Protein AF-A0A944NEJ9-F1 (afdb_monomer)

Foldseek 3Di:
DQWDAFPPVLLVQLVVLLVLLVCLVVDVVCVVCNVVSNVVSVVSRRCRRHDPHD

Secondary structure (DSSP, 8-state):
--PPPPPHHHHHHHHHHHHHHHHTTT-HHHHTTHHHHHHHHHHHHHHHHHSTT-

Structure (mmCIF, N/CA/C/O backbone):
data_AF-A0A944NEJ9-F1
#
_entry.id   AF-A0A944NEJ9-F1
#
loop_
_atom_site.group_PDB
_atom_site.id
_atom_site.type_symbol
_atom_site.label_atom_id
_atom_site.label_alt_id
_atom_site.label_comp_id
_atom_site.label_asym_id
_atom_site.label_entity_id
_atom_site.label_seq_id
_atom_site.pdbx_PDB_ins_code
_atom_site.Cartn_x
_atom_site.Cartn_y
_atom_site.Cartn_z
_atom_site.occupancy
_atom_site.B_iso_or_equiv
_atom_site.auth_seq_id
_atom_site.auth_comp_id
_atom_site.auth_asym_id
_atom_site.auth_atom_id
_atom_site.pdbx_PDB_model_num
ATOM 1 N N . MET A 1 1 ? -9.255 14.659 16.259 1.00 52.56 1 MET A N 1
ATOM 2 C CA . MET A 1 1 ? -9.732 13.816 15.135 1.00 52.56 1 MET A CA 1
ATOM 3 C C . MET A 1 1 ? -10.100 12.440 15.680 1.00 52.56 1 MET A C 1
ATOM 5 O O . MET A 1 1 ? -9.281 11.859 16.375 1.00 52.56 1 MET A O 1
ATOM 9 N N . ARG A 1 2 ? -11.319 11.934 15.437 1.00 66.06 2 ARG A N 1
ATOM 10 C CA . ARG A 1 2 ? -11.773 10.604 15.911 1.00 66.06 2 ARG A CA 1
ATOM 11 C C . ARG A 1 2 ? -11.313 9.484 14.957 1.00 66.06 2 ARG A C 1
ATOM 13 O O . ARG A 1 2 ? -12.136 8.701 14.498 1.00 66.06 2 ARG A O 1
ATOM 20 N N . LEU A 1 3 ? -10.024 9.458 14.615 1.00 71.06 3 LEU A N 1
ATOM 21 C CA . LEU A 1 3 ? -9.448 8.398 13.783 1.00 7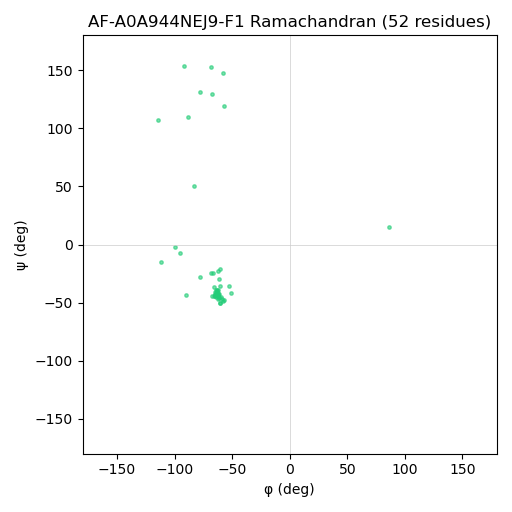1.06 3 LEU A CA 1
ATOM 22 C C . LEU A 1 3 ? -9.231 7.159 14.653 1.00 71.06 3 LEU A C 1
ATOM 24 O O . LEU A 1 3 ? -8.727 7.261 15.772 1.00 71.06 3 LEU A O 1
ATOM 28 N N . SER A 1 4 ? -9.680 6.011 14.163 1.00 77.69 4 SER A N 1
ATOM 29 C CA . SER A 1 4 ? -9.515 4.725 14.840 1.00 77.69 4 SER A CA 1
ATOM 30 C C . SER A 1 4 ? -8.230 4.064 14.356 1.00 77.69 4 SER A C 1
ATOM 32 O O . SER A 1 4 ? -7.778 4.333 13.247 1.00 77.69 4 SER A O 1
ATOM 34 N N . ALA A 1 5 ? -7.626 3.211 15.183 1.00 81.62 5 ALA A N 1
ATOM 35 C CA . ALA A 1 5 ? -6.500 2.413 14.719 1.00 81.62 5 ALA A CA 1
ATOM 36 C C . ALA A 1 5 ? -7.001 1.398 13.670 1.00 81.62 5 ALA A C 1
ATOM 38 O O . ALA A 1 5 ? -7.972 0.685 13.957 1.00 81.62 5 ALA A O 1
ATOM 39 N N . PRO A 1 6 ? -6.359 1.313 12.493 1.00 83.44 6 PRO A N 1
ATOM 40 C CA . PRO A 1 6 ? -6.696 0.318 11.487 1.00 83.44 6 PRO A CA 1
ATOM 41 C C . PRO A 1 6 ? -6.314 -1.070 12.008 1.00 83.44 6 PRO A C 1
ATOM 43 O O . PRO A 1 6 ? -5.382 -1.218 12.811 1.00 83.44 6 PRO A O 1
ATOM 46 N N . LYS A 1 7 ? -6.993 -2.122 11.547 1.00 86.56 7 LYS A N 1
ATOM 47 C CA . LYS A 1 7 ? -6.563 -3.494 11.844 1.00 86.56 7 LYS A CA 1
ATOM 48 C C . LYS A 1 7 ? -5.134 -3.716 11.352 1.00 86.56 7 LYS A C 1
ATOM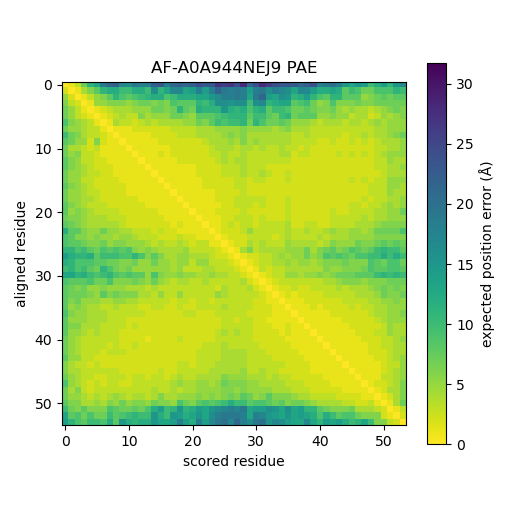 50 O O . LYS A 1 7 ? -4.731 -3.217 10.302 1.00 86.56 7 LYS A O 1
ATOM 55 N N . LYS A 1 8 ? -4.385 -4.560 12.074 1.00 87.56 8 LYS A N 1
ATOM 56 C CA . LYS A 1 8 ? -3.019 -4.956 11.682 1.00 87.56 8 LYS A CA 1
ATOM 57 C C . LYS A 1 8 ? -2.959 -5.452 10.234 1.00 87.56 8 LYS A C 1
ATOM 59 O O . LYS A 1 8 ? -2.037 -5.082 9.520 1.00 87.56 8 LYS A O 1
ATOM 64 N N . ALA A 1 9 ? -3.945 -6.243 9.804 1.00 88.62 9 ALA A N 1
ATOM 65 C CA . ALA A 1 9 ? -4.026 -6.733 8.429 1.00 88.62 9 ALA A CA 1
ATOM 66 C C . ALA A 1 9 ? -4.128 -5.580 7.416 1.00 88.62 9 ALA A C 1
ATOM 68 O O . ALA A 1 9 ? -3.319 -5.502 6.501 1.00 88.62 9 ALA A O 1
ATOM 69 N N . THR A 1 10 ? -5.052 -4.644 7.626 1.00 91.19 10 THR A N 1
ATOM 70 C CA . THR A 1 10 ? -5.292 -3.485 6.750 1.00 91.19 10 THR A CA 1
ATOM 71 C C . THR A 1 10 ? -4.090 -2.553 6.675 1.00 91.19 10 THR A C 1
ATOM 73 O O . THR A 1 10 ? -3.722 -2.105 5.590 1.00 91.19 10 THR A O 1
ATOM 76 N N . PHE A 1 11 ? -3.416 -2.328 7.804 1.00 90.38 11 PHE A N 1
ATOM 77 C CA . PHE A 1 11 ? -2.159 -1.585 7.832 1.00 90.38 11 PHE A CA 1
ATOM 78 C C . PHE A 1 11 ? -1.080 -2.268 6.981 1.00 90.38 11 PHE A C 1
ATOM 80 O O . PHE A 1 11 ? -0.482 -1.630 6.119 1.00 90.38 11 PHE A O 1
ATOM 87 N N . TRP A 1 12 ? -0.863 -3.571 7.172 1.00 93.25 12 TRP A N 1
ATOM 88 C CA . TRP A 1 12 ? 0.148 -4.309 6.413 1.00 93.25 12 TRP A CA 1
ATOM 89 C C . TRP A 1 12 ? -0.179 -4.410 4.921 1.00 93.25 12 TRP A C 1
ATOM 91 O O . TRP A 1 12 ? 0.727 -4.280 4.104 1.00 93.25 12 TRP A O 1
ATOM 101 N N . VAL A 1 13 ? -1.451 -4.566 4.545 1.00 93.50 13 VAL A N 1
ATOM 102 C CA . VAL A 1 13 ? -1.882 -4.545 3.137 1.00 93.50 13 VAL A CA 1
ATOM 103 C C . VAL A 1 13 ? -1.570 -3.193 2.494 1.00 93.50 13 VAL A C 1
ATOM 105 O O . VAL A 1 13 ? -0.992 -3.156 1.408 1.00 93.50 13 VAL A O 1
ATOM 108 N N . ALA A 1 14 ? -1.889 -2.086 3.171 1.00 93.75 14 ALA A N 1
ATOM 109 C CA . ALA A 1 14 ? -1.565 -0.748 2.680 1.00 93.75 14 ALA A CA 1
ATOM 110 C C . ALA A 1 14 ? -0.049 -0.546 2.526 1.00 93.75 14 ALA A C 1
ATOM 112 O O . ALA A 1 14 ? 0.404 -0.028 1.506 1.00 93.75 14 ALA A O 1
ATOM 113 N N . VAL A 1 15 ? 0.747 -1.009 3.495 1.00 94.44 15 VAL A N 1
ATOM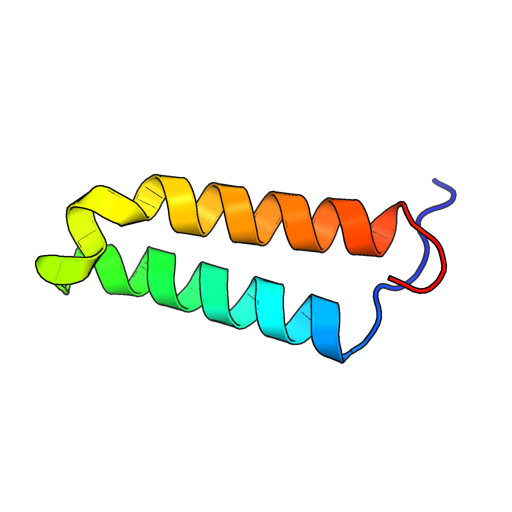 114 C CA . VAL A 1 15 ? 2.215 -0.936 3.431 1.00 94.44 15 VAL A CA 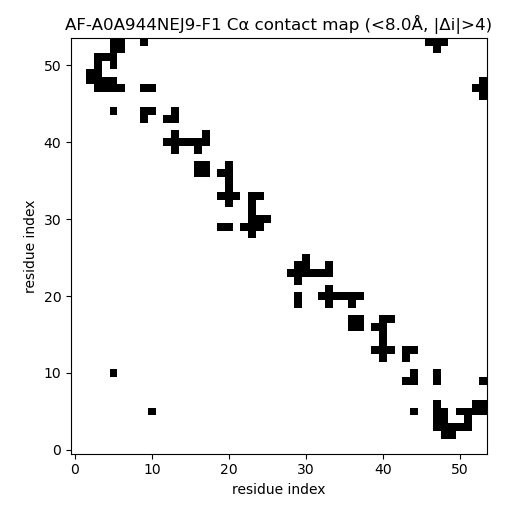1
ATOM 115 C C . VAL A 1 15 ? 2.760 -1.735 2.247 1.00 94.44 15 VAL A C 1
ATOM 117 O O . VAL A 1 15 ? 3.575 -1.212 1.493 1.00 94.44 15 VAL A O 1
ATOM 120 N N . VAL A 1 16 ? 2.299 -2.969 2.034 1.00 95.44 16 VAL A N 1
ATOM 121 C CA . VAL A 1 16 ? 2.759 -3.804 0.912 1.00 95.44 16 VAL A CA 1
ATOM 122 C C . VAL A 1 16 ? 2.395 -3.175 -0.433 1.00 95.44 16 VAL A C 1
ATOM 124 O O . VAL A 1 16 ? 3.241 -3.118 -1.320 1.00 95.44 16 VAL A O 1
ATOM 127 N N . LEU A 1 17 ? 1.177 -2.648 -0.584 1.00 94.69 17 LEU A N 1
ATOM 128 C CA . LEU A 1 17 ? 0.764 -1.950 -1.807 1.00 94.69 17 LEU A CA 1
ATOM 129 C C . LEU A 1 17 ? 1.607 -0.700 -2.073 1.00 94.69 17 LEU A C 1
ATOM 131 O O . LEU A 1 17 ? 1.981 -0.443 -3.217 1.00 94.69 17 LEU A O 1
ATOM 135 N N . PHE A 1 18 ? 1.956 0.045 -1.025 1.00 94.75 18 PHE A N 1
ATOM 136 C CA . PHE A 1 18 ? 2.844 1.196 -1.148 1.00 94.75 18 PHE A CA 1
ATOM 137 C C . PHE A 1 18 ? 4.255 0.777 -1.575 1.00 94.75 18 PHE A C 1
ATOM 139 O O . PHE A 1 18 ? 4.830 1.375 -2.480 1.00 94.75 18 PHE A O 1
ATOM 146 N N . VAL A 1 19 ? 4.797 -0.294 -0.990 1.00 94.81 19 VAL A N 1
ATOM 147 C CA . VAL A 1 19 ? 6.102 -0.842 -1.388 1.00 94.81 19 VAL A CA 1
ATOM 148 C C . VAL A 1 19 ? 6.077 -1.328 -2.840 1.00 94.81 19 VAL A C 1
ATOM 150 O O . VAL A 1 19 ? 7.011 -1.042 -3.581 1.00 94.81 19 VAL A O 1
ATOM 153 N N . LEU A 1 20 ? 5.008 -1.996 -3.283 1.00 92.94 20 LEU A N 1
ATOM 154 C CA . LEU A 1 20 ? 4.847 -2.423 -4.679 1.00 92.94 20 LEU A CA 1
ATOM 155 C C . LEU A 1 20 ? 4.769 -1.233 -5.642 1.00 92.94 20 LEU A C 1
ATOM 157 O O . LEU A 1 20 ? 5.378 -1.274 -6.706 1.00 92.94 20 LEU A O 1
ATOM 161 N N . SER A 1 21 ? 4.081 -0.156 -5.254 1.00 93.19 21 SER A N 1
ATOM 162 C CA . SER A 1 21 ? 4.090 1.099 -6.010 1.00 93.19 21 SER A CA 1
ATOM 163 C C . SER A 1 21 ? 5.507 1.656 -6.142 1.00 93.19 21 SER A C 1
ATOM 165 O O . SER A 1 21 ? 5.944 1.972 -7.240 1.00 93.19 21 SER A O 1
ATOM 167 N N . VAL A 1 22 ? 6.275 1.711 -5.056 1.00 93.06 22 VAL A N 1
ATOM 168 C CA . VAL A 1 22 ? 7.662 2.192 -5.108 1.00 93.06 22 VAL A CA 1
ATOM 169 C C . VAL A 1 22 ? 8.524 1.278 -5.987 1.00 93.06 22 VAL A C 1
ATOM 171 O O . VAL A 1 22 ? 9.266 1.761 -6.833 1.00 93.06 22 VAL A O 1
ATOM 174 N N . LEU A 1 23 ? 8.379 -0.042 -5.888 1.00 92.06 23 LEU A N 1
ATOM 175 C CA . LEU A 1 23 ? 9.103 -0.980 -6.754 1.00 92.06 23 LEU A CA 1
ATOM 176 C C . LEU A 1 23 ? 8.762 -0.820 -8.246 1.00 92.06 23 LEU A C 1
ATOM 178 O O . LEU A 1 23 ? 9.592 -1.153 -9.093 1.00 92.06 23 LEU A O 1
ATOM 182 N N . GLY A 1 24 ? 7.598 -0.256 -8.578 1.00 89.00 24 GLY A N 1
ATOM 183 C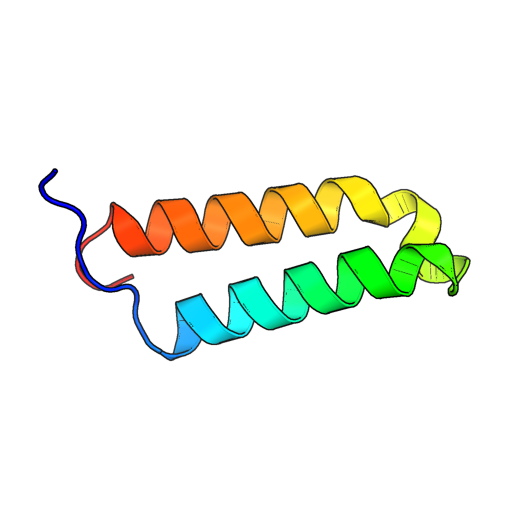 CA . GLY A 1 24 ? 7.206 0.052 -9.954 1.00 89.00 24 GLY A CA 1
ATOM 184 C C . GLY A 1 24 ? 8.122 1.030 -10.686 1.00 89.00 24 GLY A C 1
ATOM 185 O O . GLY A 1 24 ? 8.198 0.958 -11.909 1.00 89.00 24 GLY A O 1
ATOM 186 N N . PHE A 1 25 ? 8.914 1.836 -9.970 1.00 88.44 25 PHE A N 1
ATOM 187 C CA . PHE A 1 25 ? 9.923 2.698 -10.597 1.00 88.44 25 PHE A CA 1
ATOM 188 C C . PHE A 1 25 ? 11.084 1.909 -11.228 1.00 88.44 25 PHE A C 1
ATOM 190 O O . PHE A 1 25 ? 11.744 2.410 -12.136 1.00 88.44 25 PHE A O 1
ATOM 197 N N . TRP A 1 26 ? 11.345 0.686 -10.755 1.00 91.62 26 TRP A N 1
ATOM 198 C CA . TRP A 1 26 ? 12.447 -0.164 -11.229 1.00 91.62 26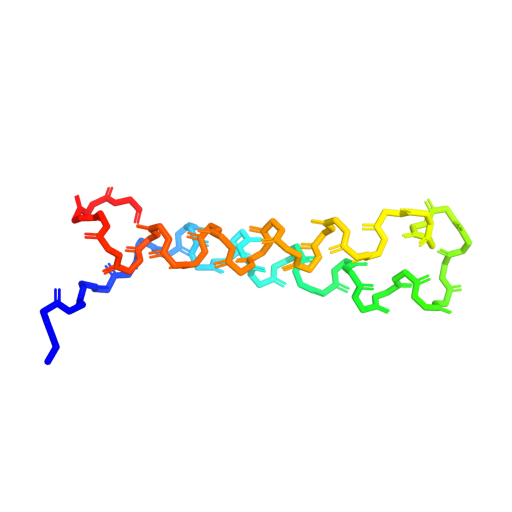 TRP A CA 1
ATOM 199 C C . TRP A 1 26 ? 11.971 -1.407 -11.981 1.00 91.62 26 TRP A C 1
ATOM 201 O O . TRP A 1 26 ? 12.763 -2.052 -12.667 1.00 91.62 26 TRP A O 1
ATOM 211 N N . VAL A 1 27 ? 10.687 -1.754 -11.868 1.00 91.62 27 VAL A N 1
ATOM 212 C CA . VAL A 1 27 ? 10.098 -2.936 -12.498 1.00 91.62 27 VAL A CA 1
ATOM 213 C C . VAL A 1 27 ? 9.074 -2.498 -13.539 1.00 91.62 27 VAL A C 1
ATOM 215 O O . VAL A 1 27 ? 7.965 -2.101 -13.192 1.00 91.62 27 VAL A O 1
ATOM 218 N N . ALA A 1 28 ? 9.420 -2.645 -14.823 1.00 86.75 28 ALA A N 1
ATOM 219 C CA . ALA A 1 28 ? 8.586 -2.213 -15.951 1.00 86.75 28 ALA A CA 1
ATOM 220 C C . ALA A 1 28 ? 7.145 -2.758 -15.901 1.00 86.75 28 ALA A C 1
ATOM 222 O O . ALA A 1 28 ? 6.208 -2.042 -16.228 1.00 86.75 28 ALA A O 1
ATOM 223 N N . PHE A 1 29 ? 6.955 -3.990 -15.416 1.00 85.75 29 PHE A N 1
ATOM 224 C CA . PHE A 1 29 ? 5.629 -4.598 -15.247 1.00 85.75 29 PHE A CA 1
ATOM 225 C C . PHE A 1 29 ? 4.715 -3.835 -14.269 1.00 85.75 29 PHE A C 1
ATOM 227 O O . PHE A 1 29 ? 3.497 -3.854 -14.417 1.00 85.75 29 PHE A O 1
ATOM 234 N N . LEU A 1 30 ? 5.285 -3.165 -13.265 1.00 83.06 30 LEU A N 1
ATOM 235 C CA . LEU A 1 30 ? 4.535 -2.393 -12.273 1.00 83.06 30 LEU A CA 1
ATOM 236 C C . LEU A 1 30 ? 4.428 -0.901 -12.631 1.00 83.06 30 LEU A C 1
ATOM 238 O O . LEU A 1 30 ? 3.681 -0.187 -11.963 1.00 83.06 30 LEU A O 1
ATOM 242 N N . GLY A 1 31 ? 5.125 -0.433 -13.673 1.00 84.88 31 GLY A N 1
ATOM 243 C CA . GLY A 1 31 ? 5.175 0.982 -14.060 1.00 84.88 31 GLY A CA 1
ATOM 244 C C . GLY A 1 31 ? 3.800 1.569 -14.396 1.00 84.88 31 GLY A C 1
ATOM 245 O O . GLY A 1 31 ? 3.430 2.617 -13.869 1.00 84.88 31 GLY A O 1
ATOM 246 N N . ASP A 1 32 ? 2.987 0.847 -15.172 1.00 89.12 32 ASP A N 1
ATOM 247 C CA . ASP A 1 32 ? 1.634 1.292 -15.552 1.00 89.12 32 ASP A CA 1
ATOM 248 C C . ASP A 1 32 ? 0.666 1.353 -14.356 1.00 89.12 32 ASP A C 1
ATOM 250 O O . ASP A 1 32 ? -0.304 2.117 -14.340 1.00 89.12 32 ASP A O 1
ATOM 254 N N . TYR A 1 33 ? 0.942 0.567 -13.315 1.00 89.81 33 TYR A N 1
ATOM 255 C CA . TYR A 1 33 ? 0.111 0.462 -12.115 1.00 89.81 33 TYR A CA 1
ATOM 256 C C . TYR A 1 33 ? 0.641 1.288 -10.947 1.00 89.81 33 TYR A C 1
ATOM 258 O O . TYR A 1 33 ? 0.009 1.333 -9.893 1.00 89.81 33 TYR A O 1
ATOM 266 N N . GLN A 1 34 ? 1.778 1.960 -11.113 1.00 88.31 34 GLN A N 1
ATOM 267 C CA . GLN A 1 34 ? 2.515 2.588 -10.027 1.00 88.31 34 GLN A CA 1
ATOM 268 C C . GLN A 1 34 ? 1.667 3.609 -9.259 1.00 88.31 34 GLN A C 1
ATOM 270 O O . GLN A 1 34 ? 1.567 3.554 -8.031 1.00 88.31 34 GLN A O 1
ATOM 275 N N . LEU A 1 35 ? 0.999 4.503 -9.992 1.00 89.81 35 LEU A N 1
ATOM 276 C CA . LEU A 1 35 ? 0.094 5.501 -9.421 1.00 89.81 35 LEU A CA 1
ATOM 277 C C . LEU A 1 35 ? -1.124 4.842 -8.769 1.00 89.81 35 LEU A C 1
ATOM 279 O O . LEU A 1 35 ? -1.484 5.182 -7.646 1.00 89.81 35 LEU A O 1
ATOM 283 N N . TRP A 1 36 ? -1.725 3.855 -9.432 1.00 91.50 36 TRP A N 1
ATOM 284 C CA . TRP A 1 36 ? -2.908 3.155 -8.930 1.00 91.50 36 TRP A CA 1
ATOM 285 C C . TRP A 1 36 ? -2.635 2.381 -7.637 1.00 91.50 36 TRP A C 1
ATOM 287 O O . TRP A 1 36 ? -3.454 2.415 -6.722 1.00 91.50 36 TRP A O 1
ATOM 297 N N . LEU A 1 37 ? -1.465 1.752 -7.520 1.00 91.81 37 LEU A N 1
ATOM 298 C CA . LEU A 1 37 ? -1.010 1.066 -6.309 1.00 91.81 37 LEU A CA 1
ATOM 299 C C . LEU A 1 37 ? -0.805 2.046 -5.146 1.00 91.81 37 LEU A C 1
ATOM 301 O O . LEU A 1 37 ? -1.220 1.751 -4.025 1.00 91.81 37 LEU A O 1
ATOM 305 N N . ALA A 1 38 ? -0.238 3.231 -5.406 1.00 92.06 38 ALA A N 1
ATOM 306 C CA . ALA A 1 38 ? -0.093 4.279 -4.393 1.00 92.06 38 ALA A CA 1
ATOM 307 C C . ALA A 1 38 ? -1.457 4.796 -3.912 1.00 92.06 38 ALA A C 1
ATOM 309 O O . ALA A 1 38 ? -1.687 4.914 -2.706 1.00 92.06 38 ALA A O 1
ATOM 310 N N . TYR A 1 39 ? -2.383 5.059 -4.841 1.00 95.00 39 TYR A N 1
ATOM 311 C CA . TYR A 1 39 ? -3.742 5.476 -4.497 1.00 95.0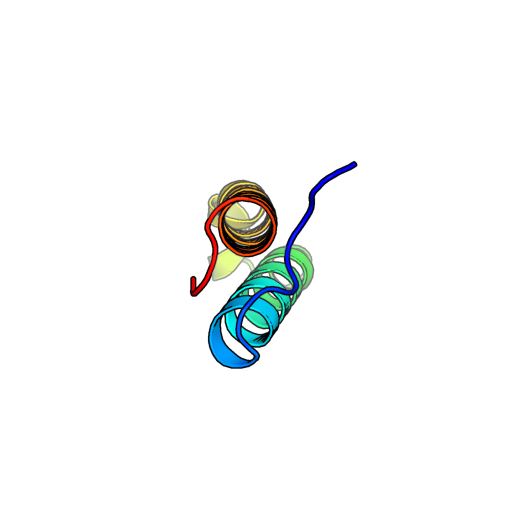0 39 TYR A CA 1
ATOM 312 C C . TYR A 1 39 ? -4.480 4.395 -3.706 1.00 95.00 39 TYR A C 1
ATOM 314 O O . TYR A 1 39 ? -5.091 4.704 -2.686 1.00 95.00 39 TYR A O 1
ATOM 322 N N . ALA A 1 40 ? -4.386 3.128 -4.115 1.00 93.75 40 ALA A N 1
ATOM 323 C CA . ALA A 1 40 ? -5.001 2.014 -3.400 1.00 93.75 40 ALA A CA 1
ATOM 324 C C . ALA A 1 40 ? -4.441 1.868 -1.976 1.00 93.75 40 ALA A C 1
ATOM 326 O O . ALA A 1 40 ? -5.217 1.747 -1.029 1.00 93.75 40 ALA A O 1
ATOM 327 N N . ALA A 1 41 ? -3.118 1.951 -1.803 1.00 93.88 41 ALA A N 1
ATOM 328 C CA . ALA A 1 41 ? -2.476 1.922 -0.489 1.00 93.88 41 ALA A CA 1
ATOM 329 C C . ALA A 1 41 ? -3.009 3.030 0.430 1.00 93.88 41 ALA A C 1
ATOM 331 O O . ALA A 1 41 ? -3.392 2.773 1.575 1.00 93.88 41 ALA A O 1
ATOM 332 N N . PHE A 1 42 ? -3.084 4.258 -0.088 1.00 93.44 42 PHE A N 1
ATOM 333 C CA . PHE A 1 42 ? -3.578 5.401 0.670 1.00 93.44 42 PHE A CA 1
ATOM 334 C C . PHE A 1 42 ? -5.064 5.269 1.016 1.00 93.44 42 PHE A C 1
ATOM 336 O O . PHE A 1 42 ? -5.450 5.497 2.162 1.00 93.44 42 PHE A O 1
ATOM 343 N N . LEU A 1 43 ? -5.897 4.855 0.058 1.00 94.25 43 LEU A N 1
ATOM 344 C CA . LEU A 1 43 ? -7.334 4.675 0.263 1.00 94.25 43 LEU A CA 1
ATOM 345 C C . LEU A 1 43 ? -7.634 3.572 1.279 1.00 94.25 43 LEU A C 1
ATOM 347 O O . LEU A 1 43 ? -8.488 3.767 2.139 1.00 94.25 43 LEU A O 1
ATOM 351 N N . ILE A 1 44 ? -6.915 2.447 1.233 1.00 92.12 44 ILE A N 1
ATOM 352 C CA . ILE A 1 44 ? -7.080 1.346 2.194 1.00 92.12 44 ILE A CA 1
ATOM 353 C C . ILE A 1 44 ? -6.687 1.796 3.601 1.00 92.12 44 ILE A C 1
ATOM 355 O O . ILE A 1 44 ? -7.406 1.510 4.559 1.00 92.12 44 ILE A O 1
ATOM 359 N N . LEU A 1 45 ? -5.589 2.544 3.742 1.00 91.25 45 LEU A N 1
ATOM 360 C CA . LEU A 1 45 ? -5.162 3.067 5.038 1.00 91.25 45 LEU A CA 1
ATOM 361 C C . LEU A 1 45 ? -6.143 4.117 5.580 1.00 91.25 45 LEU A C 1
ATOM 363 O O . LEU A 1 45 ? -6.511 4.078 6.752 1.00 91.25 45 LEU A O 1
ATOM 367 N N . ALA A 1 46 ? -6.601 5.036 4.729 1.00 89.88 46 ALA A N 1
ATOM 368 C CA . ALA A 1 46 ? -7.591 6.044 5.093 1.00 89.88 46 ALA A CA 1
ATOM 369 C C . ALA A 1 46 ? -8.926 5.400 5.496 1.00 89.88 46 ALA A C 1
ATOM 371 O O . ALA A 1 46 ? -9.502 5.774 6.520 1.00 89.88 46 ALA A O 1
ATOM 372 N N . ALA A 1 47 ? -9.381 4.392 4.747 1.00 88.19 47 ALA A N 1
ATOM 373 C CA . ALA A 1 47 ? -10.565 3.606 5.075 1.00 88.19 47 ALA A CA 1
ATOM 374 C C . ALA A 1 47 ? -10.389 2.855 6.401 1.00 88.19 47 ALA A C 1
ATOM 376 O O . ALA A 1 47 ? -11.282 2.915 7.239 1.00 88.19 47 ALA A O 1
ATOM 377 N N . GLY A 1 48 ? -9.228 2.239 6.642 1.00 87.62 48 GLY A N 1
ATOM 378 C CA . GLY A 1 48 ? -8.891 1.596 7.918 1.00 87.62 48 GLY A CA 1
ATOM 379 C C . GLY A 1 48 ? -8.899 2.551 9.109 1.00 87.62 48 GLY A C 1
ATOM 380 O O . GLY A 1 48 ? -9.329 2.186 10.200 1.00 87.62 48 GLY A O 1
ATOM 381 N N . ASN A 1 49 ? -8.478 3.798 8.901 1.00 87.62 49 ASN A N 1
ATOM 382 C CA . ASN A 1 49 ? -8.466 4.811 9.956 1.00 87.62 49 ASN A CA 1
ATOM 383 C C . ASN A 1 49 ? -9.858 5.410 10.227 1.00 87.62 49 ASN A C 1
ATOM 385 O O . ASN A 1 49 ? -10.130 5.8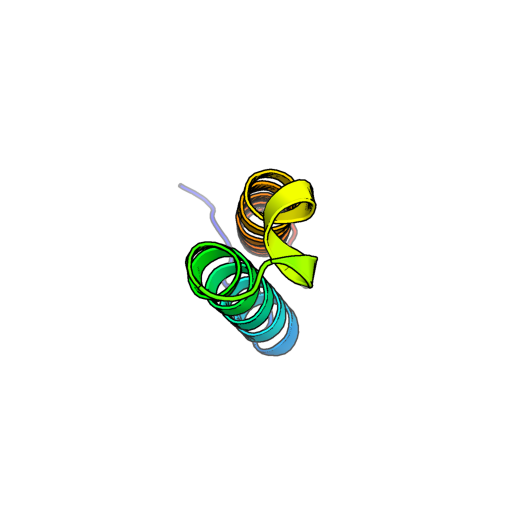91 11.332 1.00 87.62 49 ASN A O 1
ATOM 389 N N . TYR A 1 50 ? -10.734 5.424 9.218 1.00 85.19 50 TYR A N 1
ATOM 390 C CA . TYR A 1 50 ? -12.078 5.997 9.306 1.00 85.19 50 TYR A CA 1
ATOM 391 C C . TYR A 1 50 ? -13.129 4.976 9.767 1.00 85.19 50 TYR A C 1
ATOM 393 O O . TYR A 1 50 ? -13.964 5.278 10.622 1.00 85.19 50 TYR A O 1
ATOM 401 N N . LEU A 1 51 ? -13.077 3.754 9.235 1.00 84.12 51 LEU A N 1
ATOM 402 C CA . LEU A 1 51 ? -14.015 2.676 9.528 1.00 84.12 51 LEU A CA 1
ATOM 403 C C . LEU A 1 51 ? -13.529 1.877 10.741 1.00 84.12 51 LEU A C 1
ATOM 405 O O . LEU A 1 51 ? -12.557 1.127 10.678 1.00 84.12 51 LEU A O 1
ATOM 409 N N . LYS A 1 52 ? -14.233 2.005 11.871 1.00 69.62 52 LYS A N 1
ATOM 410 C CA . LYS A 1 52 ? -13.949 1.194 13.062 1.00 69.62 52 LYS A CA 1
ATOM 411 C C . LYS A 1 52 ? -14.040 -0.295 12.735 1.00 69.62 52 LYS A C 1
ATOM 413 O O . LYS A 1 52 ? -15.112 -0.793 12.408 1.00 69.62 52 LYS A O 1
ATOM 418 N N . GLY A 1 53 ? -12.932 -1.007 12.918 1.00 65.12 53 GLY A N 1
ATOM 419 C CA . GLY A 1 53 ? -12.876 -2.452 12.718 1.00 65.12 53 GLY A CA 1
ATOM 420 C C . GLY A 1 53 ? -12.595 -2.880 11.279 1.00 65.12 53 GLY A C 1
ATOM 421 O O . GLY A 1 53 ? -12.795 -4.059 10.981 1.00 65.12 53 GLY A O 1
ATOM 422 N N . PHE A 1 54 ? -12.123 -1.977 10.417 1.00 59.25 54 PHE A N 1
ATOM 423 C CA . PHE A 1 54 ? -11.555 -2.316 9.113 1.00 59.25 54 PHE A CA 1
ATOM 424 C C . PHE A 1 54 ? -10.056 -2.599 9.215 1.00 59.25 54 PHE A C 1
ATOM 426 O O . PHE A 1 54 ? -9.329 -1.919 9.973 1.00 59.25 54 PHE A O 1
#

Radius of gyration: 12.33 Å; Cα contacts (8 Å, |Δi|>4): 70; chains: 1; bounding box: 26×20×32 Å

pLDDT: mean 87.16, std 9.27, range [52.56, 95.44]

Mean predicted aligned error: 4.64 Å

Solvent-accessible surface area (backbone atoms only —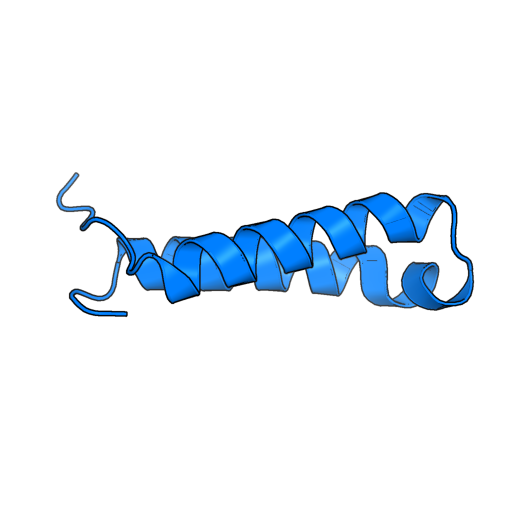 not comparable to full-atom values): 2789 Å² total; per-residue (Å²): 130,91,66,40,78,42,34,72,67,40,48,51,52,19,50,51,32,37,50,51,18,59,48,11,82,82,34,77,90,35,43,89,42,20,67,58,29,40,51,50,15,51,50,45,39,51,46,12,24,67,39,83,86,55

Sequence (54 aa):
MRLSAPKKATFWVAVVLFVLSVLGFWVAFLGDYQLWLAYAAFLILAAGNYLKGF